Protein AF-A0A355YS42-F1 (afdb_monomer)

pLDDT: mean 72.03, std 20.29, range [38.16, 95.94]

Foldseek 3Di:
DDDDDDDDDDPPPVPPVVPVPPPDDPDDDDDDD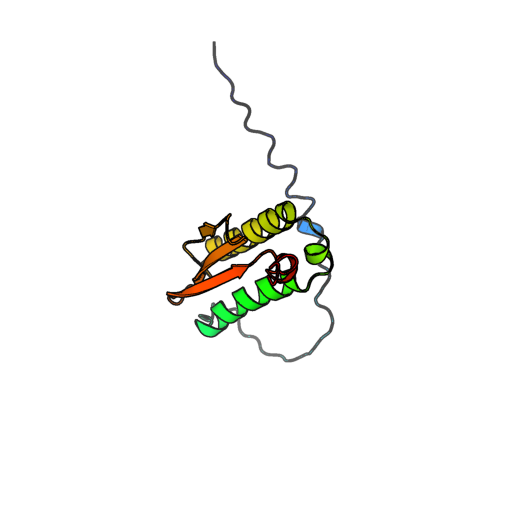DDDPDVDPQPLVRLVVVLVVVLVVQVPDPVLVPDDLVVLLVVVVVSVVVCVVVQQWDDWDADPVQCKTWIAGNVRHIDIDRSDDPVVVPPDDPPD

Mean predicted aligned error: 15.92 Å

Radius of gyration: 20.72 Å; Cα contacts (8 Å, |Δi|>4): 84; chains: 1; bounding box: 66×52×49 Å

Solvent-accessible surface area (backbone atoms only — not comparable to full-atom values): 8489 Å² total; per-residue (Å²): 138,86,87,81,80,93,85,84,86,75,82,77,65,68,72,68,68,68,67,78,81,78,79,87,87,88,80,86,79,95,74,92,72,97,66,78,89,66,85,69,80,67,49,63,67,55,49,52,52,50,53,53,49,58,50,47,62,45,68,73,28,77,63,56,71,67,46,52,74,66,56,37,49,53,52,50,50,55,51,51,53,49,38,36,74,73,55,51,31,43,76,77,44,78,39,83,92,75,42,30,36,37,32,28,37,70,77,71,47,81,47,70,49,70,72,62,75,72,82,78,70,80,82,73,78,82,86,124

Sequence (128 aa):
MKKIKPLIFVVGIFAVVGIFFLVGKAYGNRAAKNSEPSKEEASSADQVAYVDQKMDEVLTS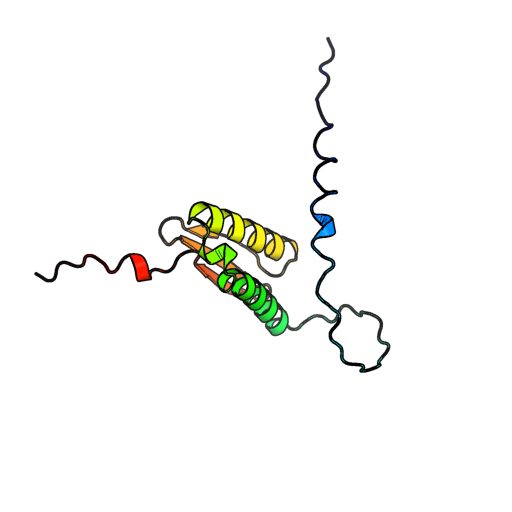KEYNKMSSAERSERASEILSQLEKEGYITGVSYDEDSLLYSFEYSDGTLGGWQIEDFSGKDGLLPMN

Secondary structure (DSSP, 8-state):
-PPPP---SSTTSHHHHTTTTSSS--S----------------HHHHHHHHHHHHHHHHT-TTGGGS-HHHHHHHHHHHHHHHHHHTSEEEEEEETTTTEEEEEETTS-EEEEESS-GGGSTT-----

Nearest PDB structures (foldseek):
  2rd1-assembly2_B  TM=8.239E-01  e=1.423E+00  Salmonella enterica subsp. enterica serovar Typhimurium str. LT2
  7wb4-assembly1_e  TM=2.807E-01  e=2.237E+00  Xenopus laevis
  7fik-assembly1_e  TM=5.100E-01  e=6.711E+00  Xenopus laevis

Structure (mmCIF, N/CA/C/O backbone):
data_AF-A0A355YS42-F1
#
_entry.id   AF-A0A355YS42-F1
#
loop_
_atom_site.group_PDB
_atom_site.id
_atom_site.type_symbol
_atom_site.label_atom_id
_atom_site.label_alt_id
_atom_site.label_comp_id
_atom_site.label_asym_id
_atom_site.label_entity_id
_atom_site.label_seq_id
_atom_site.pdbx_PDB_ins_code
_atom_site.Cartn_x
_atom_site.Cartn_y
_atom_site.Cartn_z
_atom_site.occupancy
_atom_site.B_iso_or_equiv
_atom_site.auth_seq_id
_atom_site.auth_comp_id
_atom_site.auth_asym_id
_atom_site.auth_atom_id
_atom_site.pdbx_PDB_model_num
ATOM 1 N N . MET A 1 1 ? -42.411 17.529 -23.268 1.00 39.59 1 MET A N 1
ATOM 2 C CA . MET A 1 1 ? -41.817 17.613 -21.914 1.00 39.59 1 MET A CA 1
ATOM 3 C C . MET A 1 1 ? -40.335 17.252 -22.015 1.00 39.59 1 MET A C 1
ATOM 5 O O . MET A 1 1 ? -40.025 16.101 -22.291 1.00 39.59 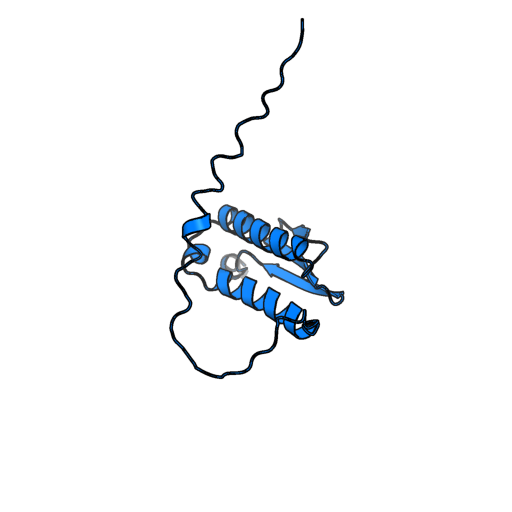1 MET A O 1
ATOM 9 N N . LYS A 1 2 ? -39.424 18.232 -21.924 1.00 41.06 2 LYS A N 1
ATOM 10 C CA . LYS A 1 2 ? -37.964 18.020 -22.016 1.00 41.06 2 LYS A CA 1
ATOM 11 C C . LYS A 1 2 ? -37.398 17.799 -20.609 1.00 41.06 2 LYS A C 1
ATOM 13 O O . LYS A 1 2 ? -37.588 18.647 -19.746 1.00 41.06 2 LYS A O 1
ATOM 18 N N . LYS A 1 3 ? -36.723 16.666 -20.391 1.00 52.53 3 LYS A N 1
ATOM 19 C CA . LYS A 1 3 ? -35.975 16.365 -19.162 1.00 52.53 3 LYS A CA 1
ATOM 20 C C . LYS A 1 3 ? -34.650 17.132 -19.195 1.00 52.53 3 LYS A C 1
ATOM 22 O O . LYS A 1 3 ? -33.870 16.943 -20.125 1.00 52.53 3 LYS A O 1
ATOM 27 N N . ILE A 1 4 ? -34.407 17.982 -18.203 1.00 61.94 4 ILE A N 1
ATOM 28 C CA . ILE A 1 4 ? -33.134 18.685 -18.012 1.00 61.94 4 ILE A CA 1
ATOM 29 C C . ILE A 1 4 ? -32.364 17.910 -16.935 1.00 61.94 4 ILE A C 1
ATOM 31 O O . ILE A 1 4 ? -32.917 17.627 -15.875 1.00 61.94 4 ILE A O 1
ATOM 35 N N . LYS A 1 5 ? -31.130 17.494 -17.236 1.00 53.38 5 LYS A N 1
ATOM 36 C CA . LYS A 1 5 ? -30.242 16.763 -16.314 1.00 53.38 5 LYS A CA 1
ATOM 37 C C . LYS A 1 5 ? -29.486 17.766 -15.423 1.00 53.38 5 LYS A C 1
ATOM 39 O O . LYS A 1 5 ? -29.041 18.779 -15.965 1.00 53.38 5 LYS A O 1
ATOM 44 N N . PRO A 1 6 ? -29.269 17.505 -14.122 1.00 48.69 6 PRO A N 1
ATOM 45 C CA . PRO A 1 6 ? -28.397 18.338 -13.299 1.00 48.69 6 PRO A CA 1
ATOM 46 C C . PRO A 1 6 ? -26.936 17.898 -13.498 1.00 48.69 6 PRO A C 1
ATOM 48 O O . PRO A 1 6 ? -26.575 16.784 -13.133 1.00 48.69 6 PRO A O 1
ATOM 51 N N . LEU A 1 7 ? -26.101 18.746 -14.110 1.00 52.72 7 LEU A N 1
ATOM 52 C CA . LEU A 1 7 ? -24.678 18.462 -14.388 1.00 52.72 7 LEU A CA 1
ATOM 53 C C . LEU A 1 7 ? -23.715 19.490 -13.765 1.00 52.72 7 LEU A C 1
ATOM 55 O O . LEU A 1 7 ? -22.596 19.648 -14.227 1.00 52.72 7 LEU A O 1
ATOM 59 N N . ILE A 1 8 ? -24.101 20.243 -12.737 1.00 55.88 8 ILE A N 1
ATOM 60 C CA . ILE A 1 8 ? -23.229 21.324 -12.249 1.00 55.88 8 ILE A CA 1
ATOM 61 C C . ILE A 1 8 ? -23.193 21.319 -10.728 1.00 55.88 8 ILE A C 1
ATOM 63 O O . ILE A 1 8 ? -23.908 22.090 -10.105 1.00 55.88 8 ILE A O 1
ATOM 67 N N . PHE A 1 9 ? -22.382 20.441 -10.127 1.00 48.97 9 PHE A N 1
ATOM 68 C CA . PHE A 1 9 ? -22.028 20.576 -8.704 1.00 48.97 9 PHE A CA 1
ATOM 69 C C . PHE A 1 9 ? -20.690 19.929 -8.285 1.00 48.97 9 PHE A C 1
ATOM 71 O O . PHE A 1 9 ? -20.515 19.603 -7.120 1.00 48.97 9 PHE A O 1
ATOM 78 N N . VAL A 1 10 ? -19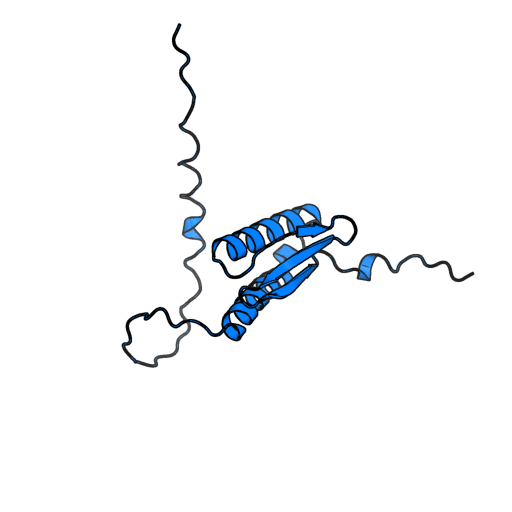.724 19.736 -9.196 1.00 51.16 10 VAL A N 1
ATOM 79 C CA . VAL A 1 10 ? -18.432 19.082 -8.847 1.00 51.16 10 VAL A CA 1
ATOM 80 C C . VAL A 1 10 ? -17.223 20.032 -8.921 1.00 51.16 10 VAL A C 1
ATOM 82 O O . VAL A 1 10 ? -16.136 19.706 -8.462 1.00 51.16 10 VAL A O 1
ATOM 85 N N . VAL A 1 11 ? -17.388 21.262 -9.415 1.00 50.75 11 VAL A N 1
ATOM 86 C CA . VAL A 1 11 ? -16.246 22.169 -9.667 1.00 50.75 11 VAL A CA 1
ATOM 87 C C . VAL A 1 11 ? -15.811 22.972 -8.421 1.00 50.75 11 VAL A C 1
ATOM 89 O O . VAL A 1 11 ? -14.747 23.576 -8.416 1.00 50.75 11 VAL A O 1
ATOM 92 N N . GLY A 1 12 ? -16.586 22.958 -7.329 1.00 47.00 12 GLY A N 1
ATOM 93 C CA . GLY A 1 12 ? -16.332 23.814 -6.158 1.00 47.00 12 GLY A CA 1
ATOM 94 C C . GLY A 1 12 ? -15.350 23.284 -5.102 1.00 47.00 12 GLY A C 1
ATOM 95 O O . GLY A 1 12 ? -14.841 24.079 -4.320 1.00 47.00 12 GLY A O 1
ATOM 96 N N . ILE A 1 13 ? -15.070 21.976 -5.048 1.00 50.53 13 ILE A N 1
ATOM 97 C CA . ILE A 1 13 ? -14.330 21.371 -3.914 1.00 50.53 13 ILE A CA 1
ATOM 98 C C . ILE A 1 13 ? -12.817 21.258 -4.181 1.00 50.53 13 ILE A C 1
ATOM 100 O O . ILE A 1 13 ? -12.016 21.296 -3.249 1.00 50.53 13 ILE A O 1
ATOM 104 N N . PHE A 1 14 ? -12.388 21.240 -5.446 1.00 47.53 14 PHE A N 1
ATOM 105 C CA . PHE A 1 14 ? -10.966 21.119 -5.803 1.00 47.53 14 PHE A CA 1
ATOM 106 C C . PHE A 1 14 ? -10.106 22.346 -5.447 1.00 47.53 14 PHE A C 1
ATOM 108 O O . PHE A 1 14 ? -8.883 22.241 -5.421 1.00 47.53 14 PHE A O 1
ATOM 115 N N . ALA A 1 15 ? -10.705 23.500 -5.133 1.00 49.75 15 ALA A N 1
ATOM 116 C CA . ALA A 1 15 ? -9.950 24.721 -4.839 1.00 49.75 15 ALA A CA 1
ATOM 117 C C . ALA A 1 15 ? -9.372 24.781 -3.410 1.00 49.75 15 ALA A C 1
ATOM 119 O O . ALA A 1 15 ? -8.424 25.525 -3.178 1.00 49.75 15 ALA A O 1
ATOM 120 N N . VAL A 1 16 ? -9.902 24.009 -2.451 1.00 48.38 16 VAL A N 1
ATOM 121 C CA . VAL A 1 16 ? -9.469 24.099 -1.039 1.00 48.38 16 VAL A CA 1
ATOM 122 C C . VAL A 1 16 ? -8.312 23.142 -0.724 1.00 48.38 16 VAL A C 1
ATOM 124 O O . VAL A 1 16 ? -7.459 23.454 0.103 1.00 48.38 16 VAL A O 1
ATOM 127 N N . VAL A 1 17 ? -8.208 22.013 -1.432 1.00 48.66 17 VAL A N 1
ATOM 128 C CA . VAL A 1 17 ? -7.172 20.993 -1.170 1.00 48.66 17 VAL A CA 1
ATOM 129 C C . VAL A 1 17 ? -5.805 21.376 -1.766 1.00 48.66 17 VAL A C 1
ATOM 131 O O . VAL A 1 17 ? -4.767 20.946 -1.272 1.00 48.66 17 VAL A O 1
ATOM 134 N N . GLY A 1 18 ? -5.770 22.267 -2.764 1.00 45.81 18 GLY A N 1
ATOM 135 C CA . GLY A 1 18 ? -4.527 22.717 -3.408 1.00 45.81 18 GLY A CA 1
ATOM 136 C C . GLY A 1 18 ? -3.606 23.592 -2.543 1.00 45.81 18 GLY A C 1
ATOM 137 O O . GLY A 1 18 ? -2.488 23.880 -2.960 1.00 45.81 18 GLY A O 1
ATOM 138 N N . ILE A 1 19 ? -4.040 24.023 -1.352 1.00 48.88 19 ILE A N 1
ATOM 139 C CA . ILE A 1 19 ? -3.273 24.961 -0.511 1.00 48.88 19 ILE A CA 1
ATOM 140 C C . ILE A 1 19 ? -2.354 24.238 0.494 1.00 48.88 19 ILE A C 1
ATOM 142 O O . ILE A 1 19 ? -1.363 24.818 0.933 1.00 48.88 19 ILE A O 1
ATOM 146 N N . PHE A 1 20 ? -2.579 22.956 0.805 1.00 48.56 20 PHE A N 1
ATOM 147 C CA . PHE A 1 20 ? -1.718 22.223 1.751 1.00 48.56 20 PHE A CA 1
ATOM 148 C C . PHE A 1 20 ? -0.428 21.641 1.139 1.00 48.56 20 PHE A C 1
ATOM 150 O O . PHE A 1 20 ? 0.428 21.165 1.877 1.00 48.56 20 PHE A O 1
ATOM 157 N N . PHE A 1 21 ? -0.224 21.736 -0.181 1.00 48.56 21 PHE A N 1
ATOM 158 C CA . PHE A 1 21 ? 0.948 21.161 -0.867 1.00 48.56 21 PHE A CA 1
ATOM 159 C C . PHE A 1 21 ? 2.187 22.082 -0.952 1.00 48.56 21 PHE A C 1
ATOM 161 O O . PHE A 1 21 ? 3.160 21.740 -1.622 1.00 48.56 21 PHE A O 1
ATOM 168 N N . LEU A 1 22 ? 2.193 23.246 -0.285 1.00 48.12 22 LEU A N 1
ATOM 169 C CA . LEU A 1 22 ? 3.246 24.271 -0.429 1.00 48.12 22 LEU A CA 1
ATOM 170 C C . LEU A 1 22 ? 3.973 24.667 0.871 1.00 48.12 22 LEU A C 1
ATOM 172 O O . LEU A 1 22 ? 4.423 25.802 1.010 1.00 48.12 22 LEU A O 1
ATOM 176 N N . VAL A 1 23 ? 4.170 23.746 1.816 1.00 48.84 23 VAL A N 1
ATOM 177 C CA . VAL A 1 23 ? 5.100 23.971 2.941 1.00 48.84 23 VAL A CA 1
ATOM 178 C C . VAL A 1 23 ? 5.957 22.727 3.137 1.00 48.84 23 VAL A C 1
ATOM 180 O O . VAL A 1 23 ? 5.539 21.775 3.784 1.00 48.84 23 VAL A O 1
ATOM 183 N N . GLY A 1 24 ? 7.163 22.716 2.562 1.00 45.28 24 GLY A N 1
ATOM 184 C CA . GLY A 1 24 ? 8.064 21.582 2.781 1.00 45.28 24 GLY A CA 1
ATOM 185 C C . GLY A 1 24 ? 9.388 21.517 2.026 1.00 45.28 24 GLY A C 1
ATOM 186 O O . GLY A 1 24 ? 10.077 20.519 2.189 1.00 45.28 24 GLY A O 1
ATOM 187 N N . LYS A 1 25 ? 9.807 22.512 1.230 1.00 47.38 25 LYS A N 1
ATOM 188 C CA . LYS A 1 25 ? 11.178 22.507 0.675 1.00 47.38 25 LYS A CA 1
ATOM 189 C C . LYS A 1 25 ? 11.863 23.865 0.745 1.00 47.38 25 LYS A C 1
ATOM 191 O O . LYS A 1 25 ? 11.989 24.574 -0.244 1.00 47.38 25 LYS A O 1
ATOM 196 N N . ALA A 1 26 ? 12.362 24.182 1.936 1.00 50.66 26 ALA A N 1
ATOM 197 C CA . ALA A 1 26 ? 13.400 25.188 2.121 1.00 50.66 26 ALA A CA 1
ATOM 198 C C . ALA A 1 26 ? 14.325 24.823 3.294 1.00 50.66 26 ALA A C 1
ATOM 200 O O . ALA A 1 26 ? 14.410 25.554 4.269 1.00 50.66 26 ALA A O 1
ATOM 201 N N . TYR A 1 27 ? 15.045 23.705 3.178 1.00 44.88 27 TYR A N 1
ATOM 202 C CA . TYR A 1 27 ? 16.366 23.548 3.794 1.00 44.88 27 TYR A CA 1
ATOM 203 C C . TYR A 1 27 ? 17.285 22.916 2.751 1.00 44.88 27 TYR A C 1
ATOM 205 O O . TYR A 1 27 ? 16.942 21.924 2.113 1.00 44.88 27 TYR A O 1
ATOM 213 N N . GLY A 1 28 ? 18.360 23.641 2.452 1.00 40.50 28 GLY A N 1
ATOM 214 C CA . GLY A 1 28 ? 19.036 23.587 1.167 1.00 40.50 28 GLY A CA 1
ATOM 215 C C . GLY A 1 28 ? 19.983 22.415 0.951 1.00 40.50 28 GLY A C 1
ATOM 216 O O . GLY A 1 28 ? 20.420 21.755 1.881 1.00 40.50 28 GLY A O 1
ATOM 217 N N . ASN A 1 29 ? 20.422 22.286 -0.297 1.00 43.41 29 ASN A N 1
ATOM 218 C CA . ASN A 1 29 ? 21.838 22.432 -0.589 1.00 43.41 29 ASN A CA 1
ATOM 219 C C . ASN A 1 29 ? 22.007 22.922 -2.032 1.00 43.41 29 ASN A C 1
ATOM 221 O O . ASN A 1 29 ? 21.328 22.459 -2.946 1.00 43.41 29 ASN A O 1
ATOM 225 N N . ARG A 1 30 ? 22.895 23.897 -2.230 1.00 45.75 30 ARG A N 1
ATOM 226 C CA . ARG A 1 30 ? 23.315 24.338 -3.560 1.00 45.75 30 ARG A CA 1
ATOM 227 C C . ARG A 1 30 ? 24.193 23.243 -4.160 1.00 45.75 30 ARG A C 1
ATOM 229 O O . ARG A 1 30 ? 25.310 23.045 -3.697 1.00 45.75 30 ARG A O 1
ATOM 236 N N . ALA A 1 31 ? 23.739 22.627 -5.240 1.00 40.38 31 ALA A N 1
ATOM 237 C CA . ALA A 1 31 ? 24.623 22.068 -6.251 1.00 40.38 31 ALA A CA 1
ATOM 238 C C . ALA A 1 31 ? 24.023 22.416 -7.611 1.00 40.38 31 ALA A C 1
ATOM 240 O O . ALA A 1 31 ? 22.967 21.929 -8.001 1.00 40.38 31 ALA A O 1
ATOM 241 N N . ALA A 1 32 ? 24.674 23.355 -8.285 1.00 49.56 32 ALA A N 1
ATOM 242 C CA . ALA A 1 32 ? 24.350 23.737 -9.640 1.00 49.56 32 ALA A CA 1
ATOM 243 C C . ALA A 1 32 ? 24.593 22.555 -10.585 1.00 49.56 32 ALA A C 1
ATOM 245 O O . ALA A 1 32 ? 25.708 22.040 -10.647 1.00 49.56 32 ALA A O 1
ATOM 246 N N . LYS A 1 33 ? 23.586 22.208 -11.384 1.00 38.16 33 LYS A N 1
ATOM 247 C CA . LYS A 1 33 ? 23.768 21.891 -12.801 1.00 38.16 33 LYS A CA 1
ATOM 248 C C . LYS A 1 33 ? 22.422 21.998 -13.504 1.00 38.16 33 LYS A C 1
ATOM 250 O O . LYS A 1 33 ? 21.475 21.306 -13.157 1.00 38.16 33 LYS A O 1
ATOM 255 N N . ASN A 1 34 ? 22.367 22.908 -14.471 1.00 51.06 34 ASN A N 1
ATOM 256 C CA . ASN A 1 34 ? 21.331 22.933 -15.489 1.00 51.06 34 ASN A CA 1
ATOM 257 C C . ASN A 1 34 ? 21.352 21.597 -16.228 1.00 51.06 34 ASN A C 1
ATOM 259 O O . ASN A 1 34 ? 22.299 21.334 -16.965 1.00 51.06 34 ASN A O 1
ATOM 263 N N . SER A 1 35 ? 20.294 20.823 -16.052 1.00 43.81 35 SER A N 1
ATOM 264 C CA . SER A 1 35 ? 19.795 19.898 -17.054 1.00 43.81 35 SER A CA 1
ATOM 265 C C . SER A 1 35 ? 18.280 20.004 -16.973 1.00 43.81 35 SER A C 1
ATOM 267 O O . SER A 1 35 ? 17.705 19.896 -15.891 1.00 43.81 35 SER A O 1
ATOM 269 N N . GLU A 1 36 ? 17.650 20.314 -18.101 1.00 42.38 36 GLU A N 1
ATOM 270 C CA . GLU A 1 36 ? 16.207 20.181 -18.295 1.00 42.38 36 GLU A CA 1
ATOM 271 C C . GLU A 1 36 ? 15.739 18.823 -17.745 1.00 42.38 36 GLU A C 1
ATOM 273 O O . GLU A 1 36 ? 16.519 17.868 -17.801 1.00 42.38 36 GLU A O 1
ATOM 278 N N . PRO A 1 37 ? 14.505 18.692 -17.221 1.00 40.53 37 PRO A N 1
ATOM 279 C CA . PRO A 1 37 ? 13.995 17.401 -16.793 1.00 40.53 37 PRO A CA 1
ATOM 280 C C . PRO A 1 37 ? 13.728 16.563 -18.048 1.00 40.53 37 PRO A C 1
ATOM 282 O O . PRO A 1 37 ? 12.608 16.476 -18.551 1.00 40.53 37 PRO A O 1
ATOM 285 N N . SER A 1 38 ? 14.794 15.973 -18.585 1.00 39.47 38 SER A N 1
ATOM 286 C CA . SER A 1 38 ? 14.708 14.750 -19.356 1.00 39.47 38 SER A CA 1
ATOM 287 C C . SER A 1 38 ? 13.943 13.779 -18.475 1.00 39.47 38 SER A C 1
ATOM 289 O O . SER A 1 38 ? 14.267 13.626 -17.297 1.00 39.47 38 SER A O 1
ATOM 291 N N . LYS A 1 39 ? 12.889 13.180 -19.024 1.00 46.00 39 LYS A N 1
ATOM 292 C CA . LYS A 1 39 ? 12.229 12.027 -18.421 1.00 46.00 39 LYS A CA 1
ATOM 293 C C . LYS A 1 39 ? 13.267 10.909 -18.390 1.00 46.00 39 LYS A C 1
ATOM 295 O O . LYS A 1 39 ? 13.374 10.135 -19.332 1.00 46.00 39 LYS A O 1
ATOM 300 N N . GLU A 1 40 ? 14.119 10.931 -17.376 1.00 45.97 40 GLU A N 1
ATOM 301 C CA . GLU A 1 40 ? 14.978 9.819 -17.028 1.00 45.97 40 GLU A CA 1
ATOM 302 C C . GLU A 1 40 ? 14.021 8.672 -16.726 1.00 45.97 40 GLU A C 1
ATOM 304 O O . GLU A 1 40 ? 13.150 8.787 -15.861 1.00 45.97 40 GLU A O 1
ATOM 309 N N . GLU A 1 41 ? 14.104 7.618 -17.535 1.00 49.75 41 GLU A N 1
ATOM 310 C CA . GLU A 1 41 ? 13.490 6.337 -17.228 1.00 49.75 41 GLU A CA 1
ATOM 311 C C . GLU A 1 41 ? 14.104 5.886 -15.904 1.00 49.75 41 GLU A C 1
ATOM 313 O O . GLU A 1 41 ? 15.196 5.320 -15.871 1.00 49.75 41 GLU A O 1
ATOM 318 N N . ALA A 1 42 ? 13.452 6.255 -14.801 1.00 59.25 42 ALA A N 1
ATOM 319 C CA . ALA A 1 42 ? 13.810 5.787 -13.478 1.00 59.25 42 ALA A CA 1
ATOM 320 C C . ALA A 1 42 ? 13.886 4.262 -13.559 1.00 59.25 42 ALA A C 1
ATOM 322 O O . ALA A 1 42 ? 12.966 3.631 -14.099 1.00 59.25 42 ALA A O 1
ATOM 323 N N . SER A 1 43 ? 14.993 3.693 -13.079 1.00 72.94 43 SER A N 1
ATOM 324 C CA . SER A 1 43 ? 15.200 2.247 -13.078 1.00 72.94 43 SER A CA 1
ATOM 325 C C . SER A 1 43 ? 13.992 1.572 -12.426 1.00 72.94 43 SER A C 1
ATOM 327 O O . SER A 1 43 ? 13.387 2.150 -11.523 1.00 72.94 43 SER A O 1
ATOM 329 N N . SER A 1 44 ? 13.634 0.353 -12.832 1.00 74.06 44 SER A N 1
ATOM 330 C CA . SER A 1 44 ? 12.559 -0.403 -12.169 1.00 74.06 44 SER A CA 1
ATOM 331 C C . SER A 1 44 ? 12.741 -0.437 -10.647 1.00 74.06 44 SER A C 1
ATOM 333 O O . SER A 1 44 ? 11.788 -0.233 -9.903 1.00 74.06 44 SER A O 1
ATOM 335 N N . ALA A 1 45 ? 13.989 -0.554 -10.182 1.00 77.00 45 ALA A N 1
ATOM 336 C CA . ALA A 1 45 ? 14.335 -0.483 -8.764 1.00 77.00 45 ALA A CA 1
ATOM 337 C C . ALA A 1 45 ? 13.983 0.867 -8.106 1.00 77.00 45 ALA A C 1
ATOM 339 O O . ALA A 1 45 ? 13.540 0.890 -6.961 1.00 77.00 45 ALA A O 1
ATOM 340 N N . ASP A 1 46 ? 14.140 1.985 -8.821 1.00 81.88 46 ASP A N 1
ATOM 341 C CA . ASP A 1 46 ? 13.788 3.319 -8.318 1.00 81.88 46 ASP A CA 1
ATOM 342 C C . ASP A 1 46 ? 12.263 3.494 -8.233 1.00 81.88 46 ASP A C 1
ATOM 344 O O . ASP A 1 46 ? 11.760 4.181 -7.346 1.00 81.88 46 ASP A O 1
ATOM 348 N N . GLN A 1 47 ? 11.516 2.853 -9.140 1.00 82.56 47 GLN A N 1
ATOM 349 C CA . GLN A 1 47 ? 10.051 2.869 -9.149 1.00 82.56 47 GLN A CA 1
ATOM 350 C C . GLN A 1 47 ? 9.465 2.035 -8.004 1.00 82.56 47 GLN A C 1
ATOM 352 O O . GLN A 1 47 ? 8.565 2.506 -7.310 1.00 82.56 47 GLN A O 1
ATOM 357 N N . VAL A 1 48 ? 10.017 0.842 -7.757 1.00 86.56 48 VAL A N 1
ATOM 358 C CA . VAL A 1 48 ? 9.656 0.005 -6.600 1.00 86.56 48 VAL A CA 1
ATOM 359 C C . VAL A 1 48 ? 9.960 0.748 -5.299 1.00 86.56 48 VAL A C 1
ATOM 361 O O . VAL A 1 48 ? 9.078 0.913 -4.460 1.00 86.56 48 VAL A O 1
ATOM 364 N N . ALA A 1 49 ? 11.172 1.301 -5.168 1.00 88.50 49 ALA A N 1
ATOM 365 C CA . ALA A 1 49 ? 11.561 2.065 -3.985 1.00 88.50 49 ALA A CA 1
ATOM 366 C C . ALA A 1 49 ? 10.667 3.296 -3.753 1.00 88.50 49 ALA A C 1
ATOM 368 O O . ALA A 1 49 ? 10.383 3.645 -2.609 1.00 88.50 49 ALA A O 1
ATOM 369 N N . TYR A 1 50 ? 10.200 3.947 -4.824 1.00 87.88 50 TYR A N 1
ATOM 370 C CA . TYR A 1 50 ? 9.263 5.064 -4.725 1.00 87.88 50 TYR A CA 1
ATOM 371 C C . TYR A 1 50 ? 7.906 4.638 -4.151 1.00 87.88 50 TYR A C 1
ATOM 373 O O . TYR A 1 50 ? 7.387 5.311 -3.258 1.00 87.88 50 TYR A O 1
ATOM 381 N N . VAL A 1 51 ? 7.342 3.527 -4.633 1.00 89.25 51 VAL A N 1
ATOM 382 C CA . VAL A 1 51 ? 6.088 2.962 -4.107 1.00 89.25 51 VAL A CA 1
ATOM 383 C C . VAL A 1 51 ? 6.245 2.598 -2.631 1.00 89.25 51 VAL A C 1
ATOM 385 O O . VAL A 1 51 ? 5.445 3.040 -1.806 1.00 89.25 51 VAL A O 1
ATOM 388 N N . ASP A 1 52 ? 7.315 1.885 -2.284 1.00 89.38 52 ASP A N 1
ATOM 389 C CA . ASP A 1 52 ? 7.576 1.450 -0.910 1.00 89.38 52 ASP A CA 1
ATOM 390 C C . ASP A 1 52 ? 7.756 2.642 0.033 1.00 89.38 52 ASP A C 1
ATOM 392 O O . ASP A 1 52 ? 7.168 2.681 1.114 1.00 89.38 52 ASP A O 1
ATOM 396 N N . GLN A 1 53 ? 8.500 3.666 -0.397 1.00 90.75 53 GLN A N 1
ATOM 397 C CA . GLN A 1 53 ? 8.660 4.897 0.373 1.00 90.75 53 GLN A CA 1
ATOM 398 C C . GLN A 1 53 ? 7.308 5.588 0.599 1.00 90.75 53 GLN A C 1
ATOM 400 O O . GLN A 1 53 ? 7.038 6.064 1.701 1.00 90.75 53 GLN A O 1
ATOM 405 N N . LYS A 1 54 ? 6.443 5.653 -0.421 1.00 89.25 54 LYS A N 1
ATOM 406 C CA . LYS A 1 54 ? 5.113 6.267 -0.289 1.00 89.25 54 LYS A CA 1
ATOM 407 C C . LYS A 1 54 ? 4.237 5.536 0.718 1.00 89.25 54 LYS A C 1
ATOM 409 O O . LYS A 1 54 ? 3.506 6.184 1.467 1.00 89.25 54 LYS A O 1
ATOM 414 N N . MET A 1 55 ? 4.320 4.213 0.744 1.00 88.81 55 MET A N 1
ATOM 415 C CA . MET A 1 55 ? 3.601 3.384 1.705 1.00 88.81 55 MET A CA 1
ATOM 416 C C . MET A 1 55 ? 4.160 3.563 3.123 1.00 88.81 55 MET A C 1
ATOM 418 O O . MET A 1 55 ? 3.393 3.781 4.063 1.00 88.81 55 MET A O 1
ATOM 422 N N . ASP A 1 56 ? 5.485 3.564 3.281 1.00 87.88 56 ASP A N 1
ATOM 423 C CA . ASP A 1 56 ? 6.153 3.752 4.575 1.00 87.88 56 ASP A CA 1
ATOM 424 C C . ASP A 1 56 ? 5.872 5.136 5.190 1.00 87.88 56 ASP A C 1
ATOM 426 O O . ASP A 1 56 ? 5.555 5.245 6.376 1.00 87.88 56 ASP A O 1
ATOM 430 N N . GLU A 1 57 ? 5.874 6.201 4.379 1.00 87.69 57 GLU A N 1
ATOM 431 C CA . GLU A 1 57 ? 5.495 7.561 4.804 1.00 87.69 57 GLU A CA 1
ATOM 432 C C . GLU A 1 57 ? 4.097 7.592 5.452 1.00 87.69 57 GLU A C 1
ATOM 434 O O . GLU A 1 57 ? 3.849 8.341 6.402 1.00 87.69 57 GLU A O 1
ATOM 439 N N . VAL A 1 58 ? 3.173 6.767 4.957 1.00 85.88 58 VAL A N 1
ATOM 440 C CA . VAL A 1 58 ? 1.796 6.696 5.456 1.00 85.88 58 VAL A CA 1
ATOM 441 C C . VAL A 1 58 ? 1.732 5.858 6.726 1.00 85.88 58 VAL A C 1
ATOM 443 O O . VAL A 1 58 ? 1.179 6.324 7.727 1.00 85.88 58 VAL A O 1
ATOM 446 N N . LEU A 1 59 ? 2.345 4.670 6.715 1.00 82.19 59 LEU A N 1
ATOM 447 C CA . LEU A 1 59 ? 2.384 3.741 7.850 1.00 82.19 59 LEU A CA 1
ATOM 448 C C . LEU A 1 59 ? 3.054 4.353 9.088 1.00 82.19 59 LEU A C 1
ATOM 450 O O . LEU A 1 59 ? 2.591 4.176 10.217 1.00 82.19 59 LEU A O 1
ATOM 454 N N . THR A 1 60 ? 4.115 5.131 8.887 1.00 82.81 60 THR A N 1
ATOM 455 C CA . THR A 1 60 ? 4.846 5.802 9.971 1.00 82.81 60 THR A CA 1
ATOM 456 C C . THR A 1 60 ? 4.153 7.076 10.463 1.00 82.81 60 THR A C 1
ATOM 458 O O . THR A 1 60 ? 4.511 7.627 11.513 1.00 82.81 60 THR A O 1
ATOM 461 N N . SER A 1 61 ? 3.121 7.552 9.760 1.00 85.50 61 SER A N 1
ATOM 462 C CA . SER A 1 61 ? 2.403 8.758 10.156 1.00 85.50 61 SER A CA 1
ATOM 463 C C . SER A 1 61 ? 1.580 8.533 11.433 1.00 85.50 61 SER A C 1
ATOM 465 O O . SER A 1 61 ? 0.873 7.539 11.622 1.00 85.50 61 SER A O 1
ATOM 467 N N . LYS A 1 62 ? 1.635 9.502 12.355 1.00 83.81 62 LYS A N 1
ATOM 468 C CA . LYS A 1 62 ? 0.844 9.459 13.602 1.00 83.81 62 LYS A CA 1
ATOM 469 C C . LYS A 1 62 ? -0.661 9.537 13.354 1.00 83.81 62 LYS A C 1
ATOM 471 O O . LYS A 1 62 ? -1.431 9.186 14.242 1.00 83.81 62 LYS A O 1
ATOM 476 N N . GLU A 1 63 ? -1.061 10.074 12.208 1.00 85.38 63 GLU A N 1
ATOM 477 C CA . GLU A 1 63 ? -2.457 10.220 11.814 1.00 85.38 63 GLU A CA 1
ATOM 478 C C . GLU A 1 63 ? -3.034 8.865 11.409 1.00 85.38 63 GLU A C 1
ATOM 480 O O . GLU A 1 63 ? -4.000 8.420 12.021 1.00 85.38 63 GLU A O 1
ATOM 485 N N . TYR A 1 64 ? -2.357 8.151 10.503 1.00 81.75 64 TYR A N 1
ATOM 486 C CA . TYR A 1 64 ? -2.751 6.811 10.068 1.00 81.75 64 TYR A CA 1
ATOM 487 C C . TYR A 1 64 ? -2.852 5.828 11.240 1.00 81.75 64 TYR A C 1
ATOM 489 O O . TYR A 1 64 ? -3.821 5.083 11.373 1.00 81.75 64 TYR A O 1
ATOM 497 N N . ASN A 1 65 ? -1.913 5.905 12.186 1.00 81.94 65 ASN A N 1
ATOM 498 C CA . ASN A 1 65 ? -1.933 5.058 13.380 1.00 81.94 65 ASN A CA 1
ATOM 499 C C . ASN A 1 65 ? -3.114 5.329 14.332 1.00 81.94 65 ASN A C 1
ATOM 501 O O . ASN A 1 65 ? -3.436 4.475 15.156 1.00 81.94 65 ASN A O 1
ATOM 505 N N . LYS A 1 66 ? -3.785 6.480 14.222 1.00 86.56 66 LYS A N 1
ATOM 506 C CA . LYS A 1 66 ? -4.985 6.812 15.009 1.00 86.56 66 LYS A CA 1
ATOM 507 C C . LYS A 1 66 ? -6.296 6.548 14.269 1.00 86.56 66 LYS A C 1
ATOM 509 O O . LYS A 1 66 ? -7.342 6.586 14.910 1.00 86.56 66 LYS A O 1
ATOM 514 N N . MET A 1 67 ? -6.236 6.313 12.960 1.00 85.38 67 MET A N 1
ATOM 515 C CA . MET A 1 67 ? -7.398 5.982 12.139 1.00 85.38 67 MET A CA 1
ATOM 516 C C . MET A 1 67 ? -7.958 4.607 12.512 1.00 85.38 67 MET A C 1
ATOM 518 O O . MET A 1 67 ? -7.213 3.695 12.886 1.00 85.38 67 MET A O 1
ATOM 522 N N . SER A 1 68 ? -9.274 4.466 12.384 1.00 87.81 68 SER A N 1
ATOM 523 C CA . SER A 1 68 ? -9.968 3.180 12.421 1.00 87.81 68 SER A CA 1
ATOM 524 C C . SER A 1 68 ? -9.584 2.302 11.223 1.00 87.81 68 SER A C 1
ATOM 526 O O . SER A 1 68 ? -9.075 2.791 10.217 1.00 87.81 68 SER A O 1
ATOM 528 N N . SER A 1 69 ? -9.859 0.997 11.304 1.00 83.50 69 SER A N 1
ATOM 529 C CA . SER A 1 69 ? -9.565 0.055 10.210 1.00 83.50 69 SER A CA 1
ATOM 530 C C . SER A 1 69 ? -10.265 0.451 8.894 1.00 83.50 69 SER A C 1
ATOM 532 O O . SER A 1 69 ? -9.656 0.410 7.826 1.00 83.50 69 SER A O 1
ATOM 534 N N . ALA A 1 70 ? -11.502 0.961 8.973 1.00 86.19 70 ALA A N 1
ATOM 535 C CA . ALA A 1 70 ? -12.235 1.476 7.814 1.00 86.19 70 ALA A CA 1
ATOM 536 C C . ALA A 1 70 ? -11.549 2.702 7.183 1.00 86.19 70 ALA A C 1
ATOM 538 O O . ALA A 1 70 ? -11.300 2.710 5.981 1.00 86.19 70 ALA A O 1
ATOM 539 N N . GLU A 1 71 ? -11.168 3.695 7.992 1.00 89.38 71 GLU A N 1
ATOM 540 C CA . GLU A 1 71 ? -10.459 4.897 7.517 1.00 89.38 71 GLU A CA 1
ATOM 541 C C . GLU A 1 71 ? -9.084 4.557 6.922 1.00 89.38 71 GLU A C 1
ATOM 543 O O . GLU A 1 71 ? -8.673 5.139 5.919 1.00 89.38 71 GLU A O 1
ATOM 548 N N . ARG A 1 72 ? -8.372 3.581 7.501 1.00 89.00 72 ARG A N 1
ATOM 549 C CA . ARG A 1 72 ? -7.107 3.081 6.946 1.00 89.00 72 ARG A CA 1
ATOM 550 C C . ARG A 1 72 ? -7.305 2.402 5.599 1.00 89.00 72 ARG A C 1
ATOM 552 O O . ARG A 1 72 ? -6.512 2.641 4.694 1.00 89.00 72 ARG A O 1
ATOM 559 N N . SER A 1 73 ? -8.355 1.592 5.456 1.00 88.31 73 SER A N 1
ATOM 560 C CA . SER A 1 73 ? -8.685 0.939 4.186 1.00 88.31 73 SER A CA 1
ATOM 561 C C . SER A 1 73 ? -9.017 1.960 3.099 1.00 88.31 73 SER A C 1
ATOM 563 O O . SER A 1 73 ? -8.455 1.890 2.007 1.00 88.31 73 SER A O 1
ATOM 565 N N . GLU A 1 74 ? -9.850 2.958 3.412 1.00 90.44 74 GLU A N 1
ATOM 566 C CA . GLU A 1 74 ? -10.150 4.064 2.494 1.00 90.44 74 GLU A CA 1
ATOM 567 C C . GLU A 1 74 ? -8.869 4.796 2.085 1.00 90.44 74 GLU A C 1
ATOM 569 O O . GLU A 1 74 ? -8.608 4.989 0.896 1.00 90.44 74 GLU A O 1
ATOM 574 N N . ARG A 1 75 ? -8.011 5.124 3.057 1.00 89.88 75 ARG A N 1
ATOM 575 C CA . ARG A 1 75 ? -6.770 5.847 2.788 1.00 89.88 75 ARG A CA 1
ATOM 576 C C . ARG A 1 75 ? -5.779 5.044 1.944 1.00 89.88 75 ARG A C 1
ATOM 578 O O . ARG A 1 75 ? -5.168 5.603 1.035 1.00 89.88 75 ARG A O 1
ATOM 585 N N . ALA A 1 76 ? -5.613 3.754 2.229 1.00 90.81 76 ALA A N 1
ATOM 586 C CA . ALA A 1 76 ? -4.758 2.864 1.447 1.00 90.81 76 ALA A CA 1
ATOM 587 C C . ALA A 1 76 ? -5.285 2.715 0.012 1.00 90.81 76 ALA A C 1
ATOM 589 O O . ALA A 1 76 ? -4.513 2.832 -0.940 1.00 90.81 76 ALA A O 1
ATOM 590 N N . SER A 1 77 ? -6.603 2.555 -0.149 1.00 91.12 77 SER A N 1
ATOM 591 C CA . SER A 1 77 ? -7.264 2.480 -1.455 1.00 91.12 77 SER A CA 1
ATOM 592 C C . SER A 1 77 ? -7.021 3.731 -2.303 1.00 91.12 77 SER A C 1
ATOM 594 O O . SER A 1 77 ? -6.670 3.621 -3.479 1.00 91.12 77 SER A O 1
ATOM 596 N N . GLU A 1 78 ? -7.124 4.928 -1.713 1.00 91.94 78 GLU A N 1
ATOM 597 C CA . GLU A 1 78 ? -6.830 6.191 -2.404 1.00 91.94 78 GLU A CA 1
ATOM 598 C C . GLU A 1 78 ? -5.390 6.247 -2.931 1.00 91.94 78 GLU A C 1
ATOM 600 O O . GLU A 1 78 ? -5.156 6.634 -4.078 1.00 91.94 78 GLU A O 1
ATOM 605 N N . ILE A 1 79 ? -4.424 5.858 -2.095 1.00 92.44 79 ILE A N 1
ATOM 606 C CA . ILE A 1 79 ? -2.998 5.917 -2.428 1.00 92.44 79 ILE A CA 1
ATOM 607 C C . ILE A 1 79 ? -2.661 4.898 -3.515 1.00 92.44 79 ILE A C 1
ATOM 609 O O . ILE A 1 79 ? -2.027 5.252 -4.508 1.00 92.44 79 ILE A O 1
ATOM 613 N N . LEU A 1 80 ? -3.117 3.653 -3.367 1.00 94.44 80 LEU A N 1
ATOM 614 C CA . LEU A 1 80 ? -2.882 2.601 -4.355 1.00 94.44 80 LEU A CA 1
ATOM 615 C C . LEU A 1 80 ? -3.561 2.925 -5.690 1.00 94.44 80 LEU A C 1
ATOM 617 O O . LEU A 1 80 ? -2.943 2.763 -6.737 1.00 94.44 80 LEU A O 1
ATOM 621 N N . SER A 1 81 ? -4.773 3.488 -5.670 1.00 93.56 81 SER A N 1
ATOM 622 C CA . SER A 1 81 ? -5.448 3.962 -6.887 1.00 93.56 81 SER A CA 1
ATOM 623 C C . SER A 1 81 ? -4.653 5.061 -7.596 1.00 93.56 81 SER A C 1
ATOM 625 O O . SER A 1 81 ? -4.627 5.131 -8.827 1.00 93.56 81 SER A O 1
ATOM 627 N N . GLN A 1 82 ? -4.000 5.945 -6.835 1.00 92.88 82 GLN A N 1
ATOM 628 C CA . GLN A 1 82 ? -3.135 6.971 -7.406 1.00 92.88 82 GLN A CA 1
ATOM 629 C C . GLN A 1 82 ? -1.873 6.358 -8.027 1.00 92.88 82 GLN A C 1
ATOM 631 O O . GLN A 1 82 ? -1.543 6.699 -9.161 1.00 92.88 82 GLN A O 1
ATOM 636 N N . LEU A 1 83 ? -1.207 5.439 -7.326 1.00 93.06 83 LEU A N 1
ATOM 637 C CA . LEU A 1 83 ? -0.015 4.747 -7.828 1.00 93.06 83 LEU A CA 1
ATOM 638 C C . LEU A 1 83 ? -0.318 3.909 -9.078 1.00 93.06 83 LEU A C 1
ATOM 640 O O . LEU A 1 83 ? 0.479 3.900 -10.016 1.00 93.06 83 LEU A O 1
ATOM 644 N N . GLU A 1 84 ? -1.488 3.268 -9.130 1.00 93.62 84 GLU A N 1
ATOM 645 C CA . GLU A 1 84 ? -1.953 2.528 -10.306 1.00 93.62 84 GLU A CA 1
ATOM 646 C C . GLU A 1 84 ? -2.197 3.467 -11.491 1.00 93.62 84 GLU A C 1
ATOM 648 O O . GLU A 1 84 ? -1.734 3.225 -12.606 1.00 93.62 84 GLU A O 1
ATOM 653 N N . LYS A 1 85 ? -2.853 4.606 -11.250 1.00 93.25 85 LYS A N 1
ATOM 654 C CA . LYS A 1 85 ? -3.083 5.625 -12.281 1.00 93.25 85 LYS A CA 1
ATOM 655 C C . LYS A 1 85 ? -1.785 6.252 -12.803 1.00 93.25 85 LYS A C 1
ATOM 657 O O . LYS A 1 85 ? -1.721 6.637 -13.970 1.00 93.25 85 LYS A O 1
ATOM 662 N N . GLU A 1 86 ? -0.784 6.398 -11.942 1.00 89.94 86 GLU A N 1
ATOM 663 C CA . GLU A 1 86 ? 0.548 6.898 -12.294 1.00 89.94 86 GLU A CA 1
ATOM 664 C C . GLU A 1 86 ? 1.417 5.830 -12.989 1.00 89.94 86 GLU A C 1
ATOM 666 O O . GLU A 1 86 ? 2.455 6.170 -13.554 1.00 89.94 86 GLU A O 1
ATOM 671 N N . GLY A 1 87 ? 0.959 4.573 -13.035 1.00 90.50 87 GLY A N 1
ATOM 672 C CA . GLY A 1 87 ? 1.613 3.468 -13.738 1.00 90.50 87 GLY A CA 1
ATOM 673 C C . GLY A 1 87 ? 2.736 2.794 -12.951 1.00 90.50 87 GLY A C 1
ATOM 674 O O . GLY A 1 87 ? 3.527 2.064 -13.542 1.00 90.50 87 GLY A O 1
ATOM 675 N N . TYR A 1 88 ? 2.821 3.036 -11.640 1.00 91.31 88 TYR A N 1
ATOM 676 C CA . TYR A 1 88 ? 3.828 2.420 -10.772 1.00 91.31 88 TYR A CA 1
ATOM 677 C C . TYR A 1 88 ? 3.448 1.008 -10.326 1.00 91.31 88 TYR A C 1
ATOM 679 O O . TYR A 1 88 ? 4.328 0.187 -10.070 1.00 91.31 88 TYR A O 1
ATOM 687 N N . ILE A 1 89 ? 2.147 0.735 -10.233 1.00 95.31 89 ILE A N 1
ATOM 688 C CA . ILE A 1 89 ? 1.593 -0.576 -9.892 1.00 95.31 89 ILE A CA 1
ATOM 689 C C . ILE A 1 89 ? 0.413 -0.902 -10.810 1.00 95.31 89 ILE A C 1
ATOM 691 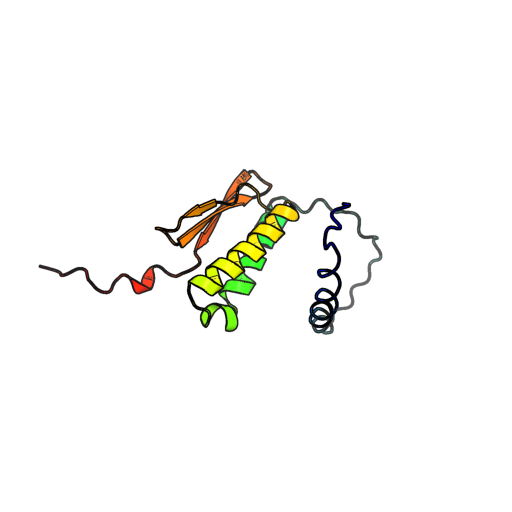O O . ILE A 1 89 ? -0.123 -0.020 -11.481 1.00 95.31 89 ILE A O 1
ATOM 695 N N . THR A 1 90 ? -0.017 -2.156 -10.827 1.00 95.69 90 THR A N 1
ATOM 696 C CA . THR A 1 90 ? -1.220 -2.615 -11.526 1.00 95.69 90 THR A CA 1
ATOM 697 C C . THR A 1 90 ? -1.902 -3.735 -10.750 1.00 95.69 90 THR A C 1
ATOM 699 O O . THR A 1 90 ? -1.296 -4.368 -9.883 1.00 95.69 90 THR A O 1
ATOM 702 N N . GLY A 1 91 ? -3.171 -3.996 -11.072 1.00 93.06 91 GLY A N 1
ATOM 703 C CA . GLY A 1 91 ? -3.854 -5.204 -10.609 1.00 93.06 91 GLY A CA 1
ATOM 704 C C . GLY A 1 91 ? -4.149 -5.183 -9.114 1.00 93.06 91 GLY A C 1
ATOM 705 O O . GLY A 1 91 ? -4.074 -6.222 -8.460 1.00 93.06 91 GLY A O 1
ATOM 706 N N . VAL A 1 92 ? -4.470 -4.003 -8.575 1.00 94.38 92 VAL A N 1
ATOM 707 C CA . VAL A 1 92 ? -4.775 -3.839 -7.153 1.00 94.38 92 VAL A CA 1
ATOM 708 C C . VAL A 1 92 ? -5.996 -4.687 -6.784 1.00 94.38 92 VAL A C 1
ATOM 710 O O . VAL A 1 92 ? -7.074 -4.554 -7.365 1.00 94.38 92 VAL A O 1
ATOM 713 N N . SER A 1 93 ? -5.829 -5.557 -5.793 1.00 94.19 93 SER A N 1
ATOM 714 C CA . SER A 1 93 ? -6.875 -6.419 -5.248 1.00 94.19 93 SER A CA 1
ATOM 715 C C . SER A 1 93 ? -6.871 -6.339 -3.729 1.00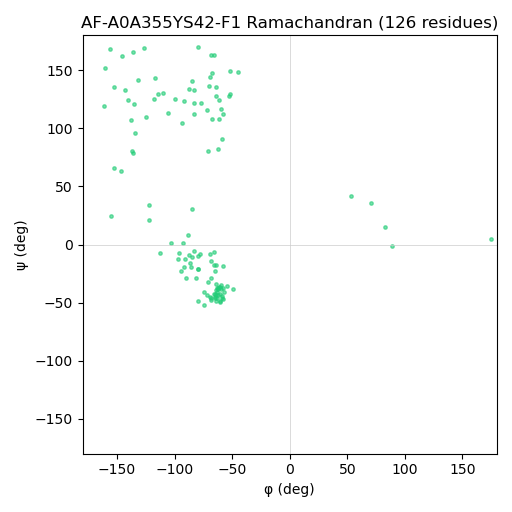 94.19 93 SER A C 1
ATOM 717 O O . SER A 1 93 ? -5.805 -6.257 -3.122 1.00 94.19 93 SER A O 1
ATOM 719 N N . TYR A 1 94 ? -8.055 -6.350 -3.119 1.00 92.31 94 TYR A N 1
ATOM 720 C CA . TYR A 1 94 ? -8.214 -6.300 -1.670 1.00 92.31 94 TYR A CA 1
ATOM 721 C C . TYR A 1 94 ? -8.829 -7.595 -1.150 1.00 92.31 94 TYR A C 1
ATOM 723 O O . TYR A 1 94 ? -9.862 -8.037 -1.655 1.00 92.31 94 TYR A O 1
ATOM 731 N N . ASP A 1 95 ? -8.195 -8.168 -0.132 1.00 90.44 95 ASP A N 1
ATOM 732 C CA . ASP A 1 95 ? -8.699 -9.302 0.632 1.00 90.44 95 ASP A CA 1
ATOM 733 C C . ASP A 1 95 ? -9.185 -8.821 2.008 1.00 90.44 95 ASP A C 1
ATOM 735 O O . ASP A 1 95 ? -8.399 -8.371 2.847 1.00 90.44 95 ASP A O 1
ATOM 739 N N . GLU A 1 96 ? -10.499 -8.909 2.229 1.00 86.31 96 GLU A N 1
ATOM 740 C CA . GLU A 1 96 ? -11.159 -8.508 3.477 1.00 86.31 96 GLU A CA 1
ATOM 741 C C . GLU A 1 96 ? -10.810 -9.429 4.657 1.00 86.31 96 GLU A C 1
ATOM 743 O O . GLU A 1 96 ? -10.786 -8.969 5.800 1.00 86.31 96 GLU A O 1
ATOM 748 N N . ASP A 1 97 ? -10.506 -10.707 4.406 1.00 86.56 97 ASP A N 1
ATOM 749 C CA . ASP A 1 97 ? -10.224 -11.682 5.465 1.00 86.56 97 ASP A CA 1
ATOM 750 C C . ASP A 1 97 ? -8.836 -11.440 6.072 1.00 86.56 97 ASP A C 1
ATOM 752 O O . ASP A 1 97 ? -8.644 -11.510 7.294 1.00 86.56 97 ASP A O 1
ATOM 756 N N . SER A 1 98 ? -7.862 -11.134 5.211 1.00 84.75 98 SER A N 1
ATOM 757 C CA . SER A 1 98 ? -6.474 -10.866 5.600 1.00 84.75 98 SER A CA 1
ATOM 758 C C . SER A 1 98 ? -6.149 -9.378 5.766 1.00 84.75 98 SER A C 1
ATOM 760 O O . SER A 1 98 ? -5.078 -9.053 6.282 1.00 84.75 98 SER A O 1
ATOM 762 N N . LEU A 1 99 ? -7.074 -8.480 5.401 1.00 88.44 99 LEU A N 1
ATOM 763 C CA . LEU A 1 99 ? -6.883 -7.025 5.387 1.00 88.44 99 LEU A CA 1
ATOM 764 C C . LEU A 1 99 ? -5.631 -6.621 4.586 1.00 88.44 99 LEU A C 1
ATOM 766 O O . LEU A 1 99 ? -4.853 -5.751 4.995 1.00 88.44 99 LEU A O 1
ATOM 770 N N . LEU A 1 100 ? -5.434 -7.278 3.443 1.00 91.38 100 LEU A N 1
ATOM 771 C CA . LEU A 1 100 ? -4.259 -7.134 2.593 1.00 91.38 100 LEU A CA 1
ATOM 772 C C . LEU A 1 100 ? -4.665 -6.608 1.219 1.00 91.38 100 LEU A C 1
ATOM 774 O O . LEU A 1 100 ? -5.476 -7.212 0.517 1.00 91.38 100 LEU A O 1
ATOM 778 N N . TYR A 1 101 ? -4.040 -5.512 0.805 1.00 94.00 101 TYR A N 1
ATOM 779 C CA . TYR A 1 101 ? -3.982 -5.155 -0.605 1.00 94.00 101 TYR A CA 1
ATOM 780 C C . TYR A 1 101 ? -2.834 -5.910 -1.266 1.00 94.00 101 TYR A C 1
ATOM 782 O O . TYR A 1 101 ? -1.726 -5.913 -0.742 1.00 94.00 101 TYR A O 1
ATOM 790 N N . SER A 1 102 ? -3.086 -6.518 -2.418 1.00 95.69 102 SER A N 1
ATOM 791 C CA . SER A 1 102 ? -2.075 -7.141 -3.278 1.00 95.69 102 SER A CA 1
ATOM 792 C C . SER A 1 102 ? -2.031 -6.412 -4.614 1.00 95.69 102 SER A C 1
ATOM 794 O O . SER A 1 102 ? -3.071 -5.981 -5.112 1.00 95.69 102 SER A O 1
ATOM 796 N N . PHE A 1 103 ? -0.844 -6.261 -5.188 1.00 95.56 103 PHE A N 1
ATOM 797 C CA . PHE A 1 103 ? -0.641 -5.581 -6.467 1.00 95.56 103 PHE A CA 1
ATOM 798 C C . PHE A 1 103 ? 0.649 -6.060 -7.139 1.00 95.56 103 PHE A C 1
ATOM 800 O O . PHE A 1 103 ? 1.480 -6.727 -6.523 1.00 95.56 103 PHE A O 1
ATOM 807 N N . GLU A 1 104 ? 0.826 -5.705 -8.404 1.00 95.94 104 GLU A N 1
ATOM 808 C CA . GLU A 1 104 ? 2.049 -5.945 -9.168 1.00 95.94 104 GLU A CA 1
ATOM 809 C C . GLU A 1 104 ? 2.741 -4.604 -9.426 1.00 95.94 104 GLU A C 1
ATOM 811 O O . GLU A 1 104 ? 2.090 -3.653 -9.857 1.00 95.94 104 GLU A O 1
ATOM 816 N N . TYR A 1 105 ? 4.037 -4.493 -9.149 1.00 92.75 105 TYR A N 1
ATOM 817 C CA . TYR A 1 105 ? 4.836 -3.329 -9.531 1.00 92.75 105 TYR A CA 1
ATOM 818 C C . TYR A 1 105 ? 4.995 -3.270 -11.057 1.00 92.75 105 TYR A C 1
ATOM 820 O O . TYR A 1 105 ? 4.817 -4.261 -11.763 1.00 92.75 105 TYR A O 1
ATOM 828 N N . SER A 1 106 ? 5.387 -2.113 -11.586 1.00 89.56 106 SER A N 1
ATOM 829 C CA . SER A 1 106 ? 5.616 -1.916 -13.026 1.00 89.56 106 SER A CA 1
ATOM 830 C C . SER A 1 106 ? 6.658 -2.863 -13.645 1.00 89.56 106 SER A C 1
ATOM 832 O O . SER A 1 106 ? 6.682 -3.038 -14.864 1.00 89.56 106 SER A O 1
ATOM 834 N N . ASP A 1 107 ? 7.511 -3.482 -12.826 1.00 87.69 107 ASP A N 1
ATOM 835 C CA . ASP A 1 107 ? 8.535 -4.441 -13.242 1.00 87.69 107 ASP A CA 1
ATOM 836 C C . ASP A 1 107 ? 8.088 -5.915 -13.193 1.00 87.69 107 ASP A C 1
ATOM 838 O O . ASP A 1 107 ? 8.873 -6.805 -13.529 1.00 87.69 107 ASP A O 1
ATOM 842 N N . GLY A 1 108 ? 6.837 -6.175 -12.805 1.00 88.88 108 GLY A N 1
ATOM 843 C CA . GLY A 1 108 ? 6.267 -7.514 -12.674 1.00 88.88 108 GLY A CA 1
ATOM 844 C C . GLY A 1 108 ? 6.464 -8.167 -11.304 1.00 88.88 108 GLY A C 1
ATOM 845 O O . GLY A 1 108 ? 6.012 -9.293 -11.082 1.00 88.88 108 GLY A O 1
ATOM 846 N N . THR A 1 109 ? 7.143 -7.497 -10.371 1.00 92.12 109 THR A N 1
ATOM 847 C CA . THR A 1 109 ? 7.283 -7.975 -8.992 1.00 92.12 109 THR A CA 1
ATOM 848 C C . THR A 1 109 ? 5.936 -7.898 -8.274 1.00 92.12 109 THR A C 1
ATOM 850 O O . THR A 1 109 ? 5.165 -6.966 -8.482 1.00 92.12 109 THR A O 1
ATOM 853 N N . LEU A 1 110 ? 5.640 -8.855 -7.392 1.00 94.12 110 LEU A N 1
ATOM 854 C CA . LEU A 1 110 ? 4.435 -8.814 -6.560 1.00 94.12 110 LEU A CA 1
ATOM 855 C C . LEU A 1 110 ? 4.695 -8.040 -5.265 1.00 94.12 110 LEU A C 1
ATOM 857 O O . LEU A 1 110 ? 5.697 -8.274 -4.588 1.00 94.12 110 LEU A O 1
ATOM 861 N N . GLY A 1 111 ? 3.767 -7.156 -4.918 1.00 92.56 111 GLY A N 1
ATOM 862 C CA . GLY A 1 111 ? 3.772 -6.352 -3.704 1.00 92.56 111 GLY A CA 1
ATOM 863 C C . GLY A 1 111 ? 2.474 -6.489 -2.920 1.00 92.56 111 GLY A C 1
ATOM 864 O O . GLY A 1 111 ? 1.475 -7.040 -3.395 1.00 92.56 111 GLY A O 1
ATOM 865 N N . GLY A 1 112 ? 2.487 -5.973 -1.694 1.00 92.38 112 GLY A N 1
ATOM 866 C CA . GLY A 1 112 ? 1.289 -5.931 -0.876 1.00 92.38 112 GLY A CA 1
ATOM 867 C C . GLY A 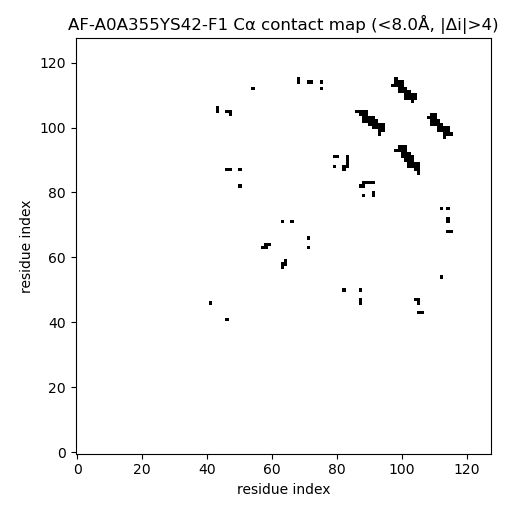1 112 ? 1.362 -4.920 0.258 1.00 92.38 112 GLY A C 1
ATOM 868 O O . GLY A 1 112 ? 2.435 -4.602 0.766 1.00 92.38 112 GLY A O 1
ATOM 869 N N . TRP A 1 113 ? 0.194 -4.421 0.653 1.00 90.62 113 TRP A N 1
ATOM 870 C CA . TRP A 1 113 ? 0.024 -3.499 1.767 1.00 90.62 113 TRP A CA 1
ATOM 871 C C . TRP A 1 113 ? -0.983 -4.050 2.766 1.00 90.62 113 TRP A C 1
ATOM 873 O O . TRP A 1 113 ? -2.189 -4.088 2.517 1.00 90.62 113 TRP A O 1
ATOM 883 N N . GLN A 1 114 ? -0.477 -4.446 3.927 1.00 89.44 114 GLN A N 1
ATOM 884 C CA . GLN A 1 114 ? -1.300 -4.794 5.069 1.00 89.44 114 GLN A CA 1
ATOM 885 C C . GLN A 1 114 ? -1.714 -3.536 5.851 1.00 89.44 114 GLN A C 1
ATOM 887 O O . GLN A 1 114 ? -0.862 -2.784 6.327 1.00 89.44 114 GLN A O 1
ATOM 892 N N . ILE A 1 115 ? -3.022 -3.298 5.993 1.00 85.62 115 ILE A N 1
ATOM 893 C CA . ILE A 1 115 ? -3.544 -2.064 6.617 1.00 85.62 115 ILE A CA 1
ATOM 894 C C . ILE A 1 115 ? -3.659 -2.137 8.147 1.00 85.62 115 ILE A C 1
ATOM 896 O O . ILE A 1 115 ? -3.776 -1.106 8.820 1.00 85.62 115 ILE A O 1
ATOM 900 N N . GLU A 1 116 ? -3.606 -3.343 8.710 1.00 79.62 116 GLU A N 1
ATOM 901 C CA . GLU A 1 116 ? -3.708 -3.590 10.145 1.00 79.62 116 GLU A CA 1
ATOM 902 C C . GLU A 1 116 ? -2.777 -4.728 10.561 1.00 79.62 116 GLU A C 1
ATOM 904 O O . GLU A 1 116 ? -2.753 -5.775 9.921 1.00 79.62 116 GLU A O 1
ATOM 909 N N . ASP A 1 117 ? -2.019 -4.521 11.636 1.00 68.81 117 ASP A N 1
ATOM 910 C CA . ASP A 1 117 ? -1.084 -5.511 12.164 1.00 68.81 117 ASP A CA 1
ATOM 911 C C . ASP A 1 117 ? -1.814 -6.770 12.662 1.00 68.81 117 ASP A C 1
ATOM 913 O O . ASP A 1 117 ? -2.787 -6.695 13.418 1.00 68.81 117 ASP A O 1
ATOM 917 N N . PHE A 1 118 ? -1.290 -7.953 12.328 1.00 61.56 118 PHE A N 1
ATOM 918 C CA . PHE A 1 118 ? -1.809 -9.226 12.851 1.00 61.56 118 PHE A CA 1
ATOM 919 C C . PHE A 1 118 ? -1.640 -9.371 14.377 1.00 61.56 118 PHE A C 1
ATOM 921 O O . PHE A 1 118 ? -2.327 -10.183 15.001 1.00 61.56 118 PHE A O 1
ATOM 928 N N . SER A 1 119 ? -0.771 -8.563 14.994 1.00 57.12 119 SER A N 1
ATOM 929 C CA . SER A 1 119 ? -0.370 -8.653 16.407 1.00 57.12 119 SER A CA 1
ATOM 930 C C . SER A 1 119 ? -1.493 -8.366 17.419 1.00 57.12 119 SER A C 1
ATOM 932 O O . SER A 1 119 ? -1.313 -8.579 18.617 1.00 57.12 119 SER A O 1
ATOM 934 N N . GLY A 1 120 ? -2.679 -7.947 16.961 1.00 49.38 120 GLY A N 1
ATOM 935 C CA . GLY A 1 120 ? -3.883 -7.796 17.787 1.00 49.38 120 GLY A CA 1
ATOM 936 C C . GLY A 1 120 ? -4.749 -9.057 17.938 1.00 49.38 120 GLY A C 1
ATOM 937 O O . GLY A 1 120 ? -5.681 -9.046 18.742 1.00 49.38 120 GLY A O 1
ATOM 938 N N . LYS A 1 121 ? -4.479 -10.140 17.190 1.00 49.53 121 LYS A N 1
ATOM 939 C CA . LYS A 1 121 ? -5.286 -11.382 17.216 1.00 49.53 121 LYS A CA 1
ATOM 940 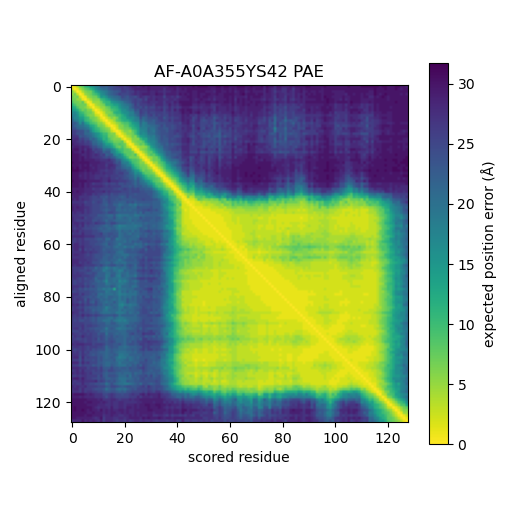C C . LYS A 1 121 ? -4.649 -12.539 18.001 1.00 49.53 121 LYS A C 1
ATOM 942 O O . LYS A 1 121 ? -5.288 -13.574 18.162 1.00 49.53 121 LYS A O 1
ATOM 947 N N . ASP A 1 122 ? -3.472 -12.345 18.596 1.00 48.28 122 ASP A N 1
ATOM 948 C CA . ASP A 1 122 ? -2.770 -13.354 19.416 1.00 48.28 122 ASP A CA 1
ATOM 949 C C . ASP A 1 122 ? -3.223 -13.379 20.892 1.00 48.28 122 ASP A C 1
ATOM 951 O O . ASP A 1 122 ? -2.459 -13.684 21.808 1.00 48.28 122 ASP A O 1
ATOM 955 N N . GLY A 1 123 ? -4.488 -13.046 21.155 1.00 51.75 123 GLY A N 1
ATOM 956 C CA . GLY A 1 123 ? -5.041 -12.993 22.510 1.00 51.7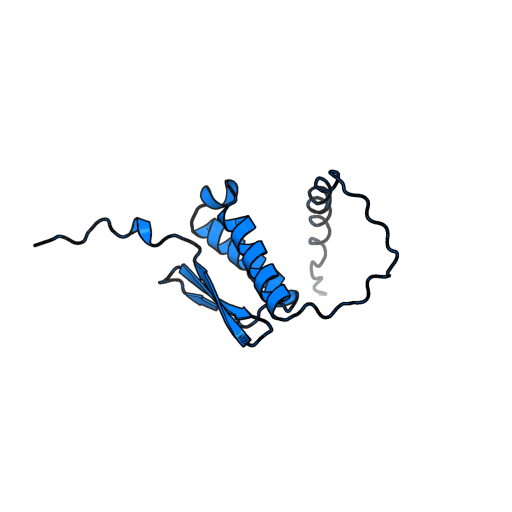5 123 GLY A CA 1
ATOM 957 C C . GLY A 1 123 ? -5.684 -14.284 23.026 1.00 51.75 123 GLY A C 1
ATOM 958 O O . GLY A 1 123 ? -5.991 -14.344 24.212 1.00 51.75 123 GLY A O 1
ATOM 959 N N . LEU A 1 124 ? -5.949 -15.296 22.190 1.00 51.00 124 LEU A N 1
ATOM 960 C CA . LEU A 1 124 ? -6.765 -16.456 22.590 1.00 51.00 124 LEU A CA 1
ATOM 961 C C . LEU A 1 124 ? -6.421 -17.737 21.810 1.00 51.00 124 LEU A C 1
ATOM 963 O O . LEU A 1 124 ? -7.264 -18.286 21.105 1.00 51.00 124 LEU A O 1
ATOM 967 N N . LEU A 1 125 ? -5.215 -18.277 21.980 1.00 53.94 125 LEU A N 1
ATOM 968 C CA . LEU A 1 125 ? -5.077 -19.733 21.904 1.00 53.94 125 LEU A CA 1
ATOM 969 C C . LEU A 1 125 ? -5.186 -20.270 23.334 1.00 53.94 125 LEU A C 1
ATOM 971 O O . LEU A 1 125 ? -4.243 -20.090 24.109 1.00 53.94 125 LEU A O 1
ATOM 975 N N . PRO A 1 126 ? -6.320 -20.879 23.738 1.00 51.81 126 PRO A N 1
ATOM 976 C CA . PRO A 1 126 ? -6.360 -21.611 24.992 1.00 51.81 126 PRO A CA 1
ATOM 977 C C . PRO A 1 126 ? -5.353 -22.757 24.879 1.00 51.81 126 PRO A C 1
ATOM 979 O O . PRO A 1 126 ? -5.563 -23.710 24.129 1.00 51.81 126 PRO A O 1
ATOM 982 N N . MET A 1 127 ? -4.233 -22.647 25.595 1.00 52.16 127 MET A N 1
ATOM 983 C CA . MET A 1 127 ? -3.397 -23.809 25.862 1.00 52.16 127 MET A CA 1
ATOM 984 C C . MET A 1 127 ? -4.197 -24.719 26.791 1.00 52.16 127 MET A C 1
ATOM 986 O O . MET A 1 127 ? -4.441 -24.364 27.945 1.00 52.16 127 MET A O 1
ATOM 990 N N . ASN A 1 128 ? -4.664 -25.836 26.240 1.00 54.50 128 ASN A N 1
ATOM 991 C CA . ASN A 1 128 ? -5.282 -26.929 26.982 1.00 54.50 128 ASN A CA 1
ATOM 992 C C . ASN A 1 128 ? -4.200 -27.893 27.473 1.00 54.50 128 ASN A C 1
ATOM 994 O O . ASN A 1 128 ? -3.274 -28.167 26.675 1.00 54.50 128 ASN A O 1
#